Protein AF-A0A2E1STW4-F1 (afdb_monomer)

Radius of gyration: 21.06 Å; Cα contacts (8 Å, |Δi|>4): 68; 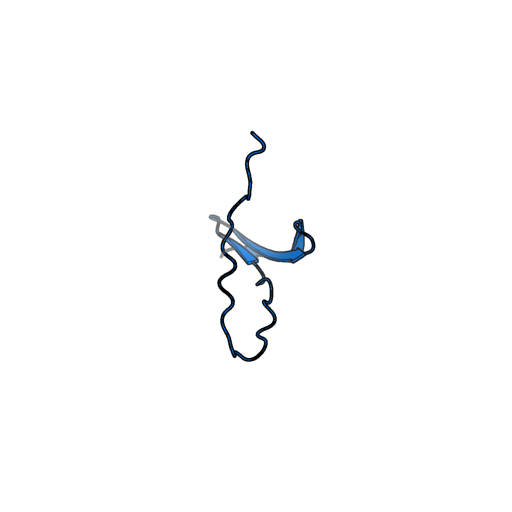chains: 1; bounding box: 50×36×48 Å

Solvent-accessible surface area (backbone atoms only — not comparable to full-atom values): 4115 Å² total; per-residue (Å²): 143,76,90,76,81,89,87,77,88,79,86,77,84,79,88,72,83,87,71,76,82,67,73,65,72,44,77,48,76,48,80,57,99,55,36,38,39,42,39,32,32,40,68,55,96,94,41,78,41,82,76,45,75,50,76,44,76,56,134

Nearest PDB structures (foldseek):
  2flo-assembly2_D  TM=8.934E-01  e=8.733E-02  Escherichia coli O157:H7
  8ove-assembly1_Bu  TM=6.607E-01  e=2.695E-01  Trypanosoma brucei brucei
  8p5d-assembly1_LD0  TM=6.174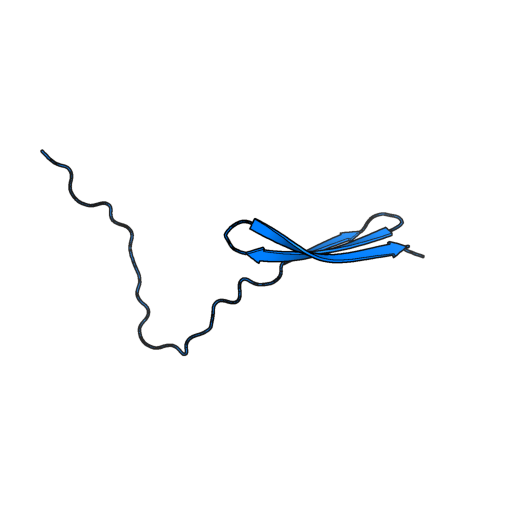E-01  e=1.810E-01  Spraguea lophii 42_110
  7oyc-assembly1_D1  TM=5.907E-01  e=2.879E-01  Xenopus laevis
  7oyb-assembly1_D1  TM=5.904E-01  e=3.753E-01  Danio rerio

Foldseek 3Di:
DDDDDDDDDDPDDPDDDPPPPQQDWDWDWDDDPFKIKIWIWDDDPNDIDTPDIDMDTDD

Sequence (59 aa):
MVALMGHTEKCKAVFGVLRKNRQGSRVGIDISSTTVKLLELSESNGGYRVEAYSVASLP

Secondary structure (DSSP, 8-state):
-----------------------PPEEEEEE-SSEEEEEEEEEETTEEEEEEEEEEE--

pLDDT: mean 76.18, std 22.99, range [36.78, 98.0]

Structure (mmCIF, N/CA/C/O backbone):
data_AF-A0A2E1STW4-F1
#
_entry.id   AF-A0A2E1STW4-F1
#
loop_
_atom_site.group_PDB
_atom_site.id
_atom_site.type_symbol
_atom_site.label_atom_id
_atom_site.label_alt_id
_atom_site.label_comp_id
_atom_site.label_asym_id
_atom_s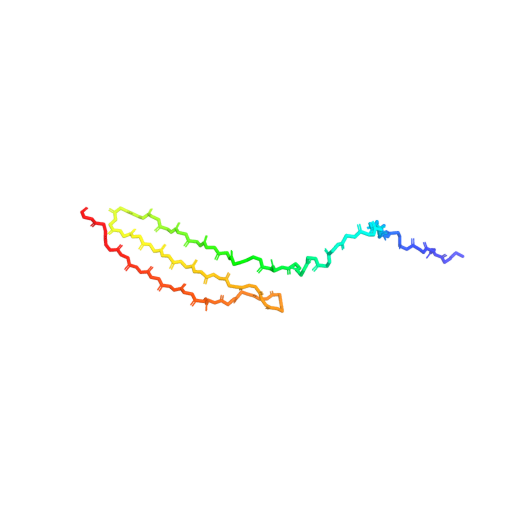ite.label_entity_id
_atom_site.label_seq_id
_atom_site.pdbx_PDB_ins_code
_atom_site.Cartn_x
_atom_site.Cartn_y
_atom_site.Cartn_z
_atom_site.occupancy
_atom_site.B_iso_or_equiv
_atom_site.au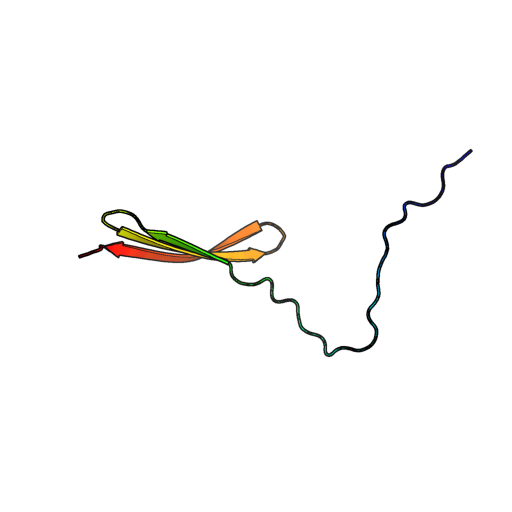th_seq_id
_atom_site.auth_comp_id
_atom_site.auth_asym_id
_atom_site.auth_atom_id
_atom_site.pdbx_PDB_model_num
ATOM 1 N N . MET A 1 1 ? 42.792 15.170 -33.106 1.00 39.41 1 MET A N 1
ATOM 2 C CA . MET A 1 1 ? 42.343 15.079 -31.702 1.00 39.41 1 MET A CA 1
ATOM 3 C C . MET A 1 1 ? 40.824 14.976 -31.694 1.00 39.41 1 MET A C 1
ATOM 5 O O . MET A 1 1 ? 40.143 15.976 -31.549 1.00 39.41 1 MET A O 1
ATOM 9 N N . VAL A 1 2 ? 40.293 13.782 -31.958 1.00 37.28 2 VAL A N 1
ATOM 10 C CA . VAL A 1 2 ? 38.871 13.466 -31.767 1.00 37.28 2 VAL A CA 1
ATOM 11 C C . VAL A 1 2 ? 38.875 12.243 -30.864 1.00 37.28 2 VAL A C 1
ATOM 13 O O . VAL A 1 2 ? 39.427 11.210 -31.238 1.00 37.28 2 VAL A O 1
ATOM 16 N N . ALA A 1 3 ? 38.398 12.419 -29.633 1.00 41.22 3 ALA A N 1
ATOM 17 C CA . ALA A 1 3 ? 38.373 11.370 -28.629 1.00 41.22 3 ALA A CA 1
ATOM 18 C C . ALA A 1 3 ? 37.394 10.277 -29.074 1.00 41.22 3 ALA A C 1
ATOM 20 O O . ALA A 1 3 ? 36.199 10.511 -29.244 1.00 41.22 3 ALA A O 1
ATOM 21 N N . LEU A 1 4 ? 37.963 9.103 -29.319 1.00 49.50 4 LEU A N 1
ATOM 22 C CA . LEU A 1 4 ? 37.283 7.869 -29.658 1.00 49.50 4 LEU A CA 1
ATOM 23 C C . LEU A 1 4 ? 36.552 7.314 -28.425 1.00 49.50 4 LEU A C 1
ATOM 25 O O . LEU A 1 4 ? 37.093 7.321 -27.324 1.00 49.50 4 LEU A O 1
ATOM 29 N N . MET A 1 5 ? 35.400 6.700 -28.688 1.00 36.78 5 MET A N 1
ATOM 30 C CA . MET A 1 5 ? 34.954 5.459 -28.048 1.00 36.78 5 MET A CA 1
ATOM 31 C C . MET A 1 5 ? 34.608 5.509 -26.546 1.00 36.78 5 MET A C 1
ATOM 33 O O . MET A 1 5 ? 35.422 5.232 -25.670 1.00 36.78 5 MET A O 1
ATOM 37 N N . GLY A 1 6 ? 33.322 5.727 -26.255 1.00 40.09 6 GLY A N 1
ATOM 38 C CA . GLY A 1 6 ? 32.721 5.332 -24.983 1.00 40.09 6 GLY A CA 1
ATOM 39 C C . GLY A 1 6 ? 32.625 3.807 -24.880 1.00 40.09 6 GLY A C 1
ATOM 40 O O . GLY A 1 6 ? 31.832 3.175 -25.577 1.00 40.09 6 GLY A O 1
ATOM 41 N N . HIS A 1 7 ? 33.437 3.228 -24.000 1.00 40.88 7 HIS A N 1
ATOM 42 C CA . HIS A 1 7 ? 33.337 1.850 -23.525 1.00 40.88 7 HIS A CA 1
ATOM 43 C C . HIS A 1 7 ? 32.106 1.709 -22.613 1.00 40.88 7 HIS A C 1
ATOM 45 O O . HIS A 1 7 ? 32.041 2.352 -21.571 1.00 40.88 7 HIS A O 1
ATOM 51 N N . THR A 1 8 ? 31.155 0.838 -22.959 1.00 46.78 8 THR A N 1
ATOM 52 C CA . THR A 1 8 ? 30.338 0.128 -21.959 1.00 46.78 8 THR A CA 1
ATOM 53 C C . THR A 1 8 ? 30.168 -1.315 -22.412 1.00 46.78 8 THR A C 1
ATOM 55 O O . THR A 1 8 ? 29.750 -1.614 -23.532 1.00 46.78 8 THR A O 1
ATOM 58 N N . GLU A 1 9 ? 30.605 -2.218 -21.551 1.00 41.81 9 GLU A N 1
ATOM 59 C CA . GLU A 1 9 ? 30.844 -3.619 -21.853 1.00 41.81 9 GLU A CA 1
ATOM 60 C C . GLU A 1 9 ? 29.515 -4.376 -21.923 1.00 41.81 9 GLU A C 1
ATOM 62 O O . GLU A 1 9 ? 28.770 -4.462 -20.948 1.00 41.81 9 GLU A O 1
ATOM 67 N N . LYS A 1 10 ? 29.190 -4.934 -23.092 1.00 42.75 10 LYS A N 1
ATOM 68 C CA . LYS A 1 10 ? 28.071 -5.869 -23.245 1.00 42.75 10 LYS A CA 1
ATOM 69 C C . LYS A 1 10 ? 28.599 -7.293 -23.093 1.00 42.75 10 LYS A C 1
ATOM 71 O O . LYS A 1 10 ? 28.930 -7.941 -24.083 1.00 42.75 10 LYS A O 1
ATOM 76 N N . CYS A 1 11 ? 28.653 -7.789 -21.857 1.00 39.62 11 CYS A N 1
ATOM 77 C CA . CYS A 1 11 ? 28.865 -9.211 -21.586 1.00 39.62 11 CYS A CA 1
ATOM 78 C C . CYS A 1 11 ? 27.652 -10.013 -22.082 1.00 39.62 11 CYS A C 1
ATOM 80 O O . CYS A 1 11 ? 26.593 -10.065 -21.459 1.00 39.62 11 CYS A O 1
ATOM 82 N N . LYS A 1 12 ? 27.817 -10.598 -23.268 1.00 45.62 12 LYS A N 1
ATOM 83 C CA . LYS A 1 12 ? 26.851 -11.426 -23.987 1.00 45.62 12 LYS A CA 1
ATOM 84 C C . LYS A 1 12 ? 27.011 -12.876 -23.506 1.00 45.62 12 LYS A C 1
ATOM 86 O O . LYS A 1 12 ? 27.896 -13.583 -23.978 1.00 45.62 12 LYS A O 1
ATOM 91 N N . ALA A 1 13 ? 26.186 -13.318 -22.558 1.00 43.62 13 ALA A N 1
ATOM 92 C CA . ALA A 1 13 ? 26.144 -14.726 -22.164 1.00 43.62 13 ALA A CA 1
ATOM 93 C C . ALA A 1 13 ? 25.474 -15.560 -23.272 1.00 43.62 13 ALA A C 1
ATO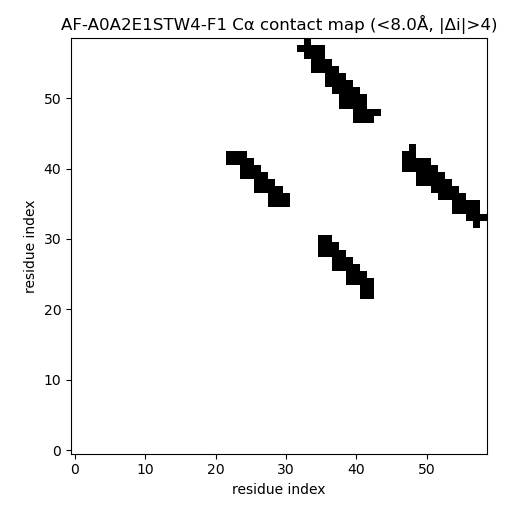M 95 O O . ALA A 1 13 ? 24.336 -15.313 -23.674 1.00 43.62 13 ALA A O 1
ATOM 96 N N . VAL A 1 14 ? 26.239 -16.514 -23.793 1.00 55.69 14 VAL A N 1
ATOM 97 C CA . VAL A 1 14 ? 25.891 -17.492 -24.826 1.00 55.69 14 VAL A CA 1
ATOM 98 C C . VAL A 1 14 ? 25.054 -18.618 -24.197 1.00 55.69 14 VAL A C 1
ATOM 100 O O . VAL A 1 14 ? 25.425 -19.136 -23.153 1.00 55.69 14 VAL A O 1
ATOM 103 N N . PHE A 1 15 ? 23.945 -18.992 -24.851 1.00 53.72 15 PHE A N 1
ATOM 104 C CA . PHE A 1 15 ? 23.074 -20.148 -24.557 1.00 53.72 15 PHE A CA 1
ATOM 105 C C . PHE A 1 15 ? 22.410 -20.207 -23.163 1.00 53.72 15 PHE A C 1
ATOM 107 O O . PHE A 1 15 ? 22.882 -20.850 -22.232 1.00 53.72 15 PHE A O 1
ATOM 114 N N . GLY A 1 16 ? 21.209 -19.633 -23.062 1.00 44.38 16 GLY A N 1
ATOM 115 C CA . GLY A 1 16 ? 20.276 -19.885 -21.967 1.00 44.38 16 GLY A CA 1
ATOM 116 C C . GLY A 1 16 ? 18.850 -19.608 -22.428 1.00 44.38 16 GLY A C 1
ATOM 117 O O . GLY A 1 16 ? 18.579 -18.540 -22.969 1.00 44.38 16 GLY A O 1
ATOM 118 N N . VAL A 1 17 ? 17.963 -20.590 -22.255 1.00 58.09 17 VAL A N 1
ATOM 119 C CA . VAL A 1 17 ? 16.502 -20.501 -22.418 1.00 58.09 17 VAL A CA 1
ATOM 120 C C . VAL A 1 17 ? 15.999 -19.098 -22.077 1.00 58.09 17 VAL A C 1
ATOM 122 O O . VAL A 1 17 ? 16.266 -18.597 -20.985 1.00 58.09 17 VAL A O 1
ATOM 125 N N . LEU A 1 18 ? 15.287 -18.480 -23.023 1.00 60.22 18 LEU A N 1
ATOM 126 C CA . LEU A 1 18 ? 14.795 -17.106 -22.977 1.00 60.22 18 LEU A CA 1
ATOM 127 C C . LEU A 1 18 ? 13.859 -16.897 -21.768 1.00 60.22 18 LEU A C 1
ATOM 129 O O . LEU A 1 18 ? 12.634 -16.948 -21.877 1.00 60.22 18 LEU A O 1
ATOM 133 N N . ARG A 1 19 ? 14.432 -16.665 -20.583 1.00 60.25 19 ARG A N 1
ATOM 134 C CA . ARG A 1 19 ? 13.705 -16.159 -19.422 1.00 60.25 19 ARG A CA 1
ATOM 135 C C . ARG A 1 19 ? 13.285 -14.741 -19.777 1.00 60.25 19 ARG A C 1
ATOM 137 O O . ARG A 1 19 ? 14.090 -13.817 -19.708 1.00 60.25 19 ARG A O 1
ATOM 144 N N . LYS A 1 20 ? 12.023 -14.569 -20.183 1.00 57.78 20 LYS A N 1
ATOM 145 C CA . LYS A 1 20 ? 11.381 -13.253 -20.216 1.00 57.78 20 LYS A CA 1
ATOM 146 C C . LYS A 1 20 ? 11.611 -12.643 -18.837 1.00 57.78 20 LYS A C 1
ATOM 148 O O . LYS A 1 20 ? 11.103 -13.183 -17.855 1.00 57.78 20 LYS A O 1
ATOM 153 N N . ASN A 1 21 ? 12.427 -11.593 -18.772 1.00 57.78 21 ASN A N 1
ATOM 154 C CA . ASN A 1 21 ? 12.637 -10.807 -17.566 1.00 57.78 21 ASN A CA 1
ATOM 155 C C . ASN A 1 21 ? 11.274 -10.215 -17.199 1.00 57.78 21 ASN A C 1
ATOM 157 O O . ASN A 1 21 ? 10.875 -9.180 -17.728 1.00 57.78 21 ASN A O 1
ATOM 161 N N . ARG A 1 22 ? 10.483 -10.952 -16.414 1.00 59.12 22 ARG A N 1
ATOM 162 C CA . ARG A 1 22 ? 9.254 -10.430 -15.837 1.00 59.12 22 ARG A CA 1
ATOM 163 C C . ARG A 1 22 ? 9.744 -9.376 -14.863 1.00 59.12 22 ARG A C 1
ATOM 165 O O . ARG A 1 22 ? 10.318 -9.738 -13.842 1.00 59.12 22 ARG A O 1
ATOM 172 N N . GLN A 1 23 ? 9.597 -8.106 -15.232 1.00 68.50 23 GLN A N 1
ATOM 173 C CA . GLN A 1 23 ? 9.682 -7.001 -14.286 1.00 68.50 23 GLN A CA 1
ATOM 174 C C . GLN A 1 23 ? 8.766 -7.396 -13.125 1.00 68.50 23 GLN A C 1
ATOM 176 O O . GLN A 1 23 ? 7.555 -7.515 -13.302 1.00 68.50 23 GLN A O 1
ATOM 181 N N . GLY A 1 24 ? 9.376 -7.825 -12.018 1.00 74.50 24 GLY A N 1
ATOM 182 C CA . GLY A 1 24 ? 8.656 -8.454 -10.920 1.00 74.50 24 GLY A CA 1
ATOM 183 C C . GLY A 1 24 ? 7.671 -7.460 -10.324 1.00 74.50 24 GLY A C 1
ATOM 184 O O . GLY A 1 24 ? 7.996 -6.278 -10.205 1.00 74.50 24 GLY A O 1
ATOM 185 N N . SER A 1 25 ? 6.480 -7.938 -9.965 1.00 84.44 25 SER A N 1
ATOM 186 C CA . SER A 1 25 ? 5.535 -7.136 -9.190 1.00 84.44 25 SER A CA 1
ATOM 187 C C . SER A 1 25 ? 6.183 -6.743 -7.858 1.00 84.44 25 SER A C 1
ATOM 189 O O . SER A 1 25 ? 6.843 -7.567 -7.215 1.00 84.44 25 SER A O 1
ATOM 191 N N . ARG A 1 26 ? 6.054 -5.474 -7.470 1.00 92.69 26 ARG A N 1
ATOM 192 C CA . ARG A 1 26 ? 6.549 -4.939 -6.197 1.00 92.69 26 ARG A CA 1
ATOM 193 C C . ARG A 1 26 ? 5.383 -4.837 -5.226 1.00 92.69 26 ARG A C 1
ATOM 195 O O . ARG A 1 26 ? 4.401 -4.169 -5.521 1.00 92.69 26 ARG A O 1
ATOM 202 N N . VAL A 1 27 ? 5.516 -5.440 -4.049 1.00 94.81 27 VAL A N 1
ATOM 203 C CA . VAL A 1 27 ? 4.489 -5.386 -3.001 1.00 94.81 27 VAL A CA 1
ATOM 204 C C . VAL A 1 27 ? 5.012 -4.567 -1.825 1.00 94.81 27 VAL A C 1
ATOM 206 O O . VAL A 1 27 ? 6.067 -4.874 -1.271 1.00 94.81 27 VAL A O 1
ATOM 209 N N . GLY A 1 28 ? 4.280 -3.520 -1.458 1.00 96.00 28 GLY A N 1
ATOM 210 C CA . GLY A 1 28 ? 4.490 -2.719 -0.260 1.00 96.00 28 GLY A CA 1
ATOM 211 C C . GLY A 1 28 ? 3.461 -3.076 0.807 1.00 96.00 28 GLY A C 1
ATOM 212 O O . GLY A 1 28 ? 2.266 -3.148 0.522 1.00 96.00 28 GLY A O 1
ATOM 213 N N . ILE A 1 29 ? 3.930 -3.293 2.034 1.00 96.69 29 ILE A N 1
ATOM 214 C CA . ILE A 1 29 ? 3.088 -3.555 3.202 1.00 96.69 29 ILE A CA 1
ATOM 215 C C . ILE A 1 29 ? 3.478 -2.542 4.279 1.00 96.69 29 ILE A C 1
ATOM 217 O O . ILE A 1 29 ? 4.626 -2.521 4.718 1.00 96.69 29 ILE A O 1
ATOM 221 N N . ASP A 1 30 ? 2.528 -1.702 4.681 1.00 97.00 30 ASP A N 1
ATOM 222 C CA . ASP A 1 30 ? 2.646 -0.771 5.806 1.00 97.00 30 ASP A CA 1
ATOM 223 C C . ASP A 1 30 ? 1.864 -1.337 6.991 1.00 97.00 30 ASP A C 1
ATOM 225 O O . ASP A 1 30 ? 0.658 -1.575 6.889 1.00 97.00 30 ASP A O 1
ATOM 229 N N . ILE A 1 31 ? 2.555 -1.574 8.103 1.00 96.19 31 ILE A N 1
ATOM 230 C CA . ILE A 1 31 ? 1.957 -2.083 9.336 1.00 96.19 31 ILE A CA 1
ATOM 231 C C . ILE A 1 31 ? 2.041 -0.974 10.374 1.00 96.19 31 ILE A C 1
ATOM 233 O O . ILE A 1 31 ? 3.116 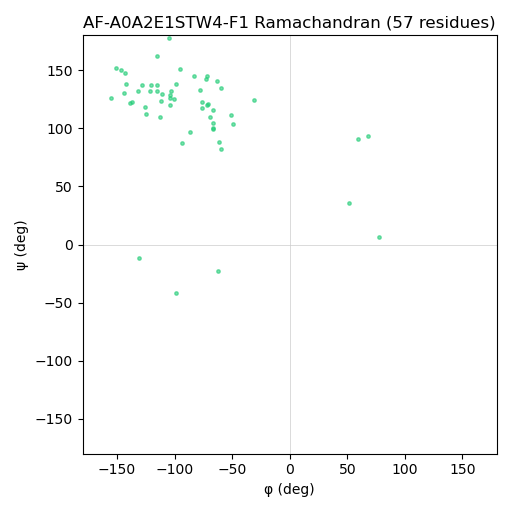-0.633 10.864 1.00 96.19 31 ILE A O 1
ATOM 237 N N . SER A 1 32 ? 0.881 -0.421 10.701 1.00 96.19 32 SER A N 1
ATOM 238 C CA . SER A 1 32 ? 0.705 0.593 11.733 1.00 96.19 32 SER A CA 1
ATOM 239 C C . SER A 1 32 ? 0.072 -0.020 12.987 1.00 96.19 32 SER A C 1
ATOM 241 O O . SER A 1 32 ? -0.293 -1.191 13.010 1.00 96.19 32 SER A O 1
ATOM 243 N N . SER A 1 33 ? -0.101 0.781 14.038 1.00 96.75 33 SER A N 1
ATOM 244 C CA . SER A 1 33 ? -0.672 0.345 15.322 1.00 96.75 33 SER A CA 1
ATOM 245 C C . SER A 1 33 ? -2.116 -0.159 15.247 1.00 96.75 33 SER A C 1
ATOM 247 O O . SER A 1 33 ? -2.539 -0.899 16.124 1.00 96.75 33 SER A O 1
ATOM 249 N N . THR A 1 34 ? -2.877 0.243 14.228 1.00 96.88 34 THR A N 1
ATOM 250 C CA . THR A 1 34 ? -4.309 -0.087 14.108 1.00 96.88 34 THR A CA 1
ATOM 251 C C . THR A 1 34 ? -4.703 -0.637 12.744 1.00 96.88 34 THR A C 1
ATOM 253 O O . THR A 1 34 ? -5.824 -1.114 12.573 1.00 96.88 34 THR A O 1
ATOM 256 N N . THR A 1 35 ? -3.821 -0.551 11.745 1.00 97.06 35 THR A N 1
ATOM 257 C CA . THR A 1 35 ? -4.146 -0.925 10.366 1.00 97.06 35 THR A CA 1
ATOM 258 C C . THR A 1 35 ? -2.945 -1.506 9.641 1.00 97.06 35 THR A C 1
ATOM 260 O O . THR A 1 35 ? -1.799 -1.128 9.887 1.00 97.06 35 THR A O 1
ATOM 263 N N . VAL A 1 36 ? -3.239 -2.398 8.703 1.00 97.44 36 VAL A N 1
ATOM 264 C CA . VAL A 1 36 ? -2.315 -2.898 7.691 1.00 97.44 36 VAL A CA 1
ATOM 265 C C . VAL A 1 36 ? -2.767 -2.355 6.346 1.00 97.44 36 VAL A C 1
ATOM 267 O O . VAL A 1 36 ? -3.938 -2.492 5.990 1.00 97.44 36 VAL A O 1
ATOM 270 N N . LYS A 1 37 ? -1.853 -1.755 5.586 1.00 97.75 37 LYS A N 1
ATOM 271 C CA . LYS A 1 37 ? -2.099 -1.301 4.213 1.00 97.75 37 LYS A CA 1
ATOM 272 C C . LYS A 1 37 ? -1.221 -2.101 3.261 1.00 97.75 37 LYS A C 1
ATOM 274 O O . LYS A 1 37 ? -0.023 -2.238 3.493 1.00 97.75 37 LYS A O 1
ATOM 279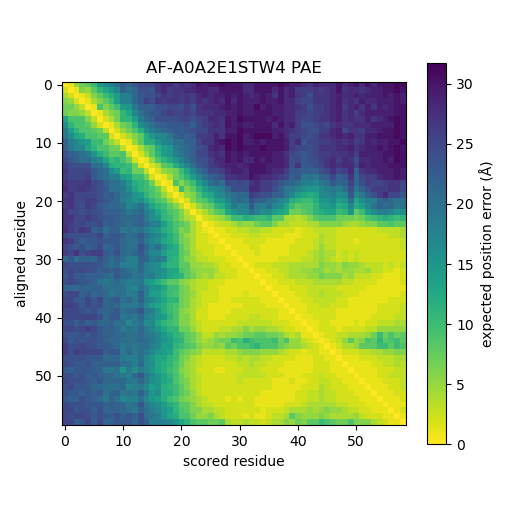 N N . LEU A 1 38 ? -1.813 -2.601 2.187 1.00 96.94 38 LEU A N 1
ATOM 280 C CA . LEU A 1 38 ? -1.140 -3.330 1.118 1.00 96.94 38 LEU A CA 1
ATOM 281 C C . LEU A 1 38 ? -1.237 -2.529 -0.174 1.00 96.94 38 LEU A C 1
ATOM 283 O O . LEU A 1 38 ? -2.305 -2.011 -0.505 1.00 96.94 38 LEU A O 1
ATOM 287 N N . LEU A 1 39 ? -0.133 -2.465 -0.910 1.00 96.75 39 LEU A N 1
ATOM 288 C CA . LEU A 1 39 ? -0.072 -1.890 -2.246 1.00 96.75 39 LEU A CA 1
ATOM 289 C C . 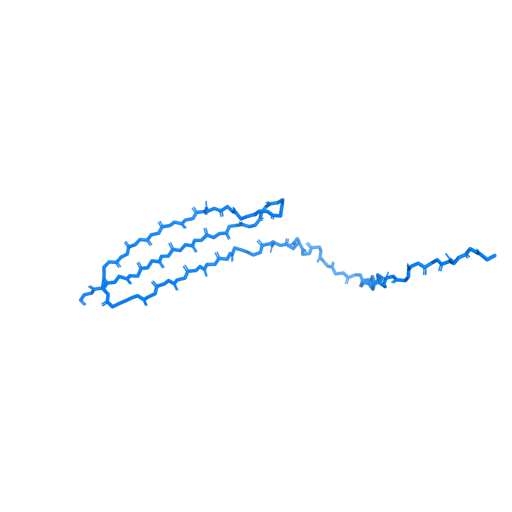LEU A 1 39 ? 0.768 -2.787 -3.157 1.00 96.75 39 LEU A C 1
ATOM 291 O O . LEU A 1 39 ? 1.938 -3.034 -2.877 1.00 96.75 39 LEU A O 1
ATOM 295 N N . GLU A 1 40 ? 0.190 -3.248 -4.256 1.00 96.00 40 GLU A N 1
ATOM 296 C CA . GLU A 1 40 ? 0.896 -3.973 -5.309 1.00 96.00 40 GLU A CA 1
ATOM 297 C C . GLU A 1 40 ? 1.114 -3.055 -6.511 1.00 96.00 40 GLU A C 1
ATOM 299 O O . GLU A 1 40 ? 0.176 -2.421 -7.003 1.00 96.00 40 GLU A O 1
ATOM 304 N N . LEU A 1 41 ? 2.358 -2.988 -6.979 1.00 95.75 41 LEU A N 1
ATOM 305 C CA . LEU A 1 41 ? 2.792 -2.157 -8.088 1.00 95.75 41 LEU A CA 1
ATOM 306 C C . LEU A 1 41 ? 3.412 -3.004 -9.199 1.00 95.75 41 LEU A C 1
ATOM 308 O O . LEU A 1 41 ? 4.343 -3.777 -8.966 1.00 95.75 41 LEU A O 1
ATOM 312 N N . SER A 1 42 ? 2.980 -2.762 -10.430 1.00 92.50 42 SER A N 1
ATOM 313 C CA . SER A 1 42 ? 3.699 -3.179 -11.629 1.00 92.50 42 SER A CA 1
ATOM 314 C C . SER A 1 42 ? 4.575 -2.032 -12.140 1.00 92.50 42 SER A C 1
ATOM 316 O O . SER A 1 42 ? 4.275 -0.855 -11.929 1.00 92.50 42 SER A O 1
ATOM 318 N N . GLU A 1 43 ? 5.688 -2.357 -12.796 1.00 90.81 43 GLU A N 1
ATOM 319 C CA . GLU A 1 43 ? 6.506 -1.372 -13.510 1.00 90.81 43 GLU A CA 1
ATOM 320 C C . GLU A 1 43 ? 6.254 -1.519 -15.012 1.00 90.81 43 GLU A C 1
ATOM 322 O O . GLU A 1 43 ? 6.378 -2.612 -15.563 1.00 90.81 43 GLU A O 1
ATOM 327 N N . SER A 1 44 ? 5.895 -0.424 -15.680 1.00 85.19 44 SER A N 1
ATOM 328 C CA . SER A 1 44 ? 5.666 -0.394 -17.124 1.00 85.19 44 SER A CA 1
ATOM 329 C C . SER A 1 44 ? 6.149 0.931 -17.699 1.00 85.19 44 SER A C 1
ATOM 331 O O . SER A 1 44 ? 5.791 1.998 -17.207 1.00 85.19 44 SER A O 1
ATOM 333 N N . ASN A 1 45 ? 6.945 0.870 -18.770 1.00 85.69 45 ASN A N 1
ATOM 334 C CA . ASN A 1 45 ? 7.478 2.040 -19.482 1.00 85.69 45 ASN A CA 1
ATOM 335 C C . ASN A 1 45 ? 8.184 3.070 -18.572 1.00 85.69 45 ASN A C 1
ATOM 337 O O . ASN A 1 45 ? 8.081 4.272 -18.801 1.00 85.69 45 ASN A O 1
ATOM 341 N N . GLY A 1 46 ? 8.891 2.605 -17.535 1.00 84.62 46 GLY A N 1
ATOM 342 C CA . GLY A 1 46 ? 9.607 3.468 -16.585 1.00 84.62 46 GLY A CA 1
ATOM 343 C C . GLY A 1 46 ? 8.720 4.146 -15.535 1.00 84.62 46 GLY A C 1
ATOM 344 O O . GLY A 1 46 ? 9.212 4.977 -14.776 1.00 84.62 46 GLY A O 1
ATOM 345 N N . GLY A 1 47 ? 7.430 3.802 -15.481 1.00 89.12 47 GLY A N 1
ATOM 346 C CA . GLY A 1 47 ? 6.494 4.239 -14.449 1.00 89.12 47 GLY A CA 1
ATOM 347 C C . GLY A 1 47 ? 5.978 3.078 -13.603 1.00 89.12 47 GLY A C 1
ATOM 348 O O . GLY A 1 47 ? 6.051 1.915 -14.003 1.00 89.12 47 GLY A O 1
ATOM 349 N N . TYR A 1 48 ? 5.421 3.411 -12.440 1.00 92.88 48 TYR A N 1
ATOM 350 C CA . TYR A 1 48 ? 4.727 2.462 -11.575 1.00 92.88 48 TYR A CA 1
ATOM 351 C C . TYR A 1 48 ? 3.220 2.559 -11.782 1.00 92.88 48 TYR A C 1
ATOM 353 O O . TYR A 1 48 ? 2.665 3.657 -11.856 1.00 92.88 48 TYR A O 1
ATOM 361 N N . ARG A 1 49 ? 2.551 1.412 -11.834 1.00 92.50 49 ARG A N 1
ATOM 362 C CA . ARG A 1 49 ? 1.095 1.302 -11.883 1.00 92.50 49 ARG A CA 1
ATOM 363 C C . ARG A 1 49 ? 0.611 0.506 -10.680 1.00 92.50 49 ARG A C 1
ATOM 365 O O . ARG A 1 49 ? 1.197 -0.516 -10.348 1.00 92.50 49 ARG A O 1
ATOM 372 N N . VAL A 1 50 ? -0.468 0.971 -10.056 1.00 94.69 50 VAL A N 1
ATOM 373 C CA . VAL A 1 50 ? -1.141 0.235 -8.982 1.00 94.69 50 VAL A CA 1
ATOM 374 C C . VAL A 1 50 ? -1.959 -0.899 -9.585 1.00 94.69 50 VAL A C 1
ATOM 376 O O . VAL A 1 50 ? -2.836 -0.659 -10.415 1.00 94.69 50 VAL A O 1
ATOM 379 N N . GLU A 1 51 ? -1.670 -2.119 -9.150 1.00 95.50 51 GLU A N 1
ATOM 380 C CA . GLU A 1 51 ? -2.421 -3.321 -9.519 1.00 95.50 51 GLU A CA 1
ATOM 381 C C . GLU A 1 51 ? -3.423 -3.699 -8.426 1.00 95.50 51 GLU A C 1
ATOM 383 O O . GLU A 1 51 ?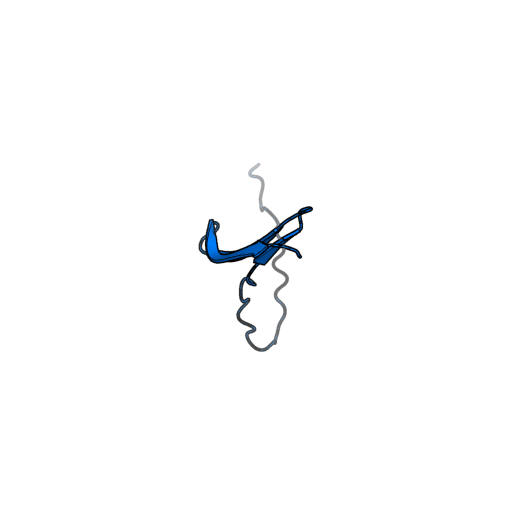 -4.573 -4.014 -8.728 1.00 95.50 51 GLU A O 1
ATOM 388 N N . ALA A 1 52 ? -3.026 -3.601 -7.154 1.00 95.12 52 ALA A N 1
ATOM 389 C CA . ALA A 1 52 ? -3.900 -3.892 -6.024 1.00 95.12 52 ALA A CA 1
ATOM 390 C C . ALA A 1 52 ? -3.641 -2.950 -4.846 1.00 95.12 52 ALA A C 1
ATOM 392 O O . ALA A 1 52 ? -2.516 -2.519 -4.600 1.00 95.12 52 ALA A O 1
ATOM 393 N N . TYR A 1 53 ? -4.701 -2.656 -4.099 1.00 96.62 53 TYR A N 1
ATOM 394 C CA . TYR A 1 53 ? -4.651 -1.883 -2.864 1.00 96.62 53 TYR A CA 1
ATOM 395 C C . TYR A 1 53 ? -5.642 -2.470 -1.865 1.00 96.62 53 TYR A C 1
ATOM 397 O O . TYR A 1 53 ? -6.758 -2.844 -2.231 1.00 96.62 53 TYR A O 1
ATOM 405 N N . SER A 1 54 ? -5.249 -2.581 -0.602 1.00 97.56 54 SER A N 1
ATOM 406 C CA . SER A 1 54 ? -6.136 -3.054 0.460 1.00 97.56 54 SER A CA 1
ATOM 407 C C . SER A 1 54 ? -5.758 -2.451 1.800 1.00 97.56 54 SER A C 1
ATOM 409 O O . SER A 1 54 ? -4.593 -2.143 2.050 1.00 97.56 54 SER A O 1
ATOM 411 N N . VAL A 1 55 ? -6.754 -2.311 2.672 1.00 98.00 55 VAL A N 1
ATOM 412 C CA . VAL A 1 55 ? -6.576 -1.886 4.060 1.00 98.00 55 VAL A CA 1
ATOM 413 C C . VAL A 1 55 ? -7.356 -2.835 4.953 1.00 98.00 55 VAL A C 1
ATOM 415 O O . VAL A 1 55 ? -8.523 -3.116 4.685 1.00 98.00 55 VAL A O 1
ATOM 418 N N . ALA A 1 56 ? -6.714 -3.312 6.011 1.00 97.69 56 ALA A N 1
ATOM 419 C CA . ALA A 1 56 ? -7.332 -4.147 7.027 1.00 97.69 56 ALA A CA 1
ATOM 420 C C . ALA A 1 56 ? -7.066 -3.559 8.415 1.00 97.69 56 ALA A C 1
ATOM 422 O O . ALA A 1 56 ? -5.949 -3.127 8.704 1.00 97.69 56 ALA A O 1
ATOM 423 N N . SER A 1 57 ? -8.084 -3.541 9.272 1.00 97.12 57 SER A N 1
ATOM 424 C CA . SER A 1 57 ? -7.920 -3.192 10.684 1.00 97.12 57 SER A CA 1
ATOM 425 C C . SER A 1 57 ? -7.223 -4.323 11.432 1.00 97.12 57 SER A C 1
ATOM 427 O O . SER A 1 57 ? -7.474 -5.499 11.163 1.00 97.12 57 SER A O 1
ATOM 429 N N . LEU A 1 58 ? -6.359 -3.957 12.373 1.00 95.38 58 LEU A N 1
ATOM 430 C CA . LEU A 1 58 ? -5.807 -4.894 13.344 1.00 95.38 58 LEU A CA 1
ATOM 431 C C . LEU A 1 58 ? -6.790 -5.064 14.516 1.00 95.38 58 LEU A C 1
ATOM 433 O O . LEU A 1 58 ? -7.493 -4.099 14.835 1.00 95.38 58 LEU A O 1
ATOM 437 N N . PRO A 1 59 ? -6.882 -6.275 15.096 1.00 93.00 59 PRO A N 1
ATOM 438 C CA . PRO A 1 59 ? -7.714 -6.536 16.268 1.00 93.00 59 PRO A CA 1
ATOM 439 C C . PRO A 1 59 ? -7.230 -5.786 17.514 1.00 93.00 59 PRO A C 1
ATOM 441 O O . PRO A 1 59 ? -6.013 -5.504 17.611 1.00 93.00 59 PRO A O 1
#

Mean predicted aligned error: 13.62 Å